Protein AF-A0AAW1IVU0-F1 (afdb_monomer)

Foldseek 3Di:
DLVVLVVVCVVPVLDDLVVVCVVVVHDSVVSVCSCCPVVVHDDDDDDDDDDDDPVRVVVVVVVCVVPPPVVVVVVVCVVPPPPDQDPVNDDPPDDPQDPVNCVVPVD

Secondary structure (DSSP, 8-state):
-HHHHHHHHHH-TT--HHHHHHHHT--HHHHHHIIIIIS---------PPPPPHHHHHHHHHHHHHH-HHHHHHHHHHHHSTT---TTSS-TT--S--HHHHHHH--

Nearest PDB structures (foldseek):
  2cfx-assembly1_C  TM=6.594E-01  e=2.537E+00  Bacillus subtilis
  8q90-assembly1_B  TM=6.134E-01  e=3.273E+00  Haloferax mediterranei
  2zny-assembly2_C  TM=6.427E-01  e=9.666E+00  Pyrococcus horikoshii

Structure (mmCIF, N/CA/C/O backbone):
data_AF-A0AAW1IVU0-F1
#
_entry.id   AF-A0AAW1IVU0-F1
#
loop_
_atom_site.group_PDB
_atom_site.id
_atom_site.type_symbol
_atom_site.label_atom_id
_atom_site.label_alt_id
_atom_site.label_comp_id
_atom_site.label_asym_id
_atom_site.label_entity_id
_atom_site.label_seq_id
_atom_site.pdbx_PDB_ins_code
_atom_site.Cartn_x
_atom_site.Cartn_y
_atom_site.Cartn_z
_atom_site.occupancy
_atom_site.B_iso_or_equiv
_atom_site.auth_seq_id
_atom_site.auth_comp_id
_atom_site.auth_asym_id
_atom_site.auth_atom_id
_atom_site.pdbx_PDB_model_num
ATOM 1 N N . MET A 1 1 ? -13.310 8.301 22.811 1.00 86.50 1 MET A N 1
ATOM 2 C CA . MET A 1 1 ? -12.062 7.660 22.321 1.00 86.50 1 MET A CA 1
ATOM 3 C C . MET A 1 1 ? -12.116 7.344 20.824 1.00 86.50 1 MET A C 1
ATOM 5 O O . MET A 1 1 ? -11.273 7.840 20.085 1.00 86.50 1 MET A O 1
ATOM 9 N N . ILE A 1 2 ? -13.141 6.622 20.362 1.00 91.69 2 ILE A N 1
ATOM 10 C CA . ILE A 1 2 ? -13.332 6.219 18.953 1.00 91.69 2 ILE A CA 1
ATOM 11 C C . ILE A 1 2 ? -13.293 7.411 17.981 1.00 91.69 2 ILE A C 1
ATOM 13 O O . ILE A 1 2 ? -12.551 7.374 17.004 1.00 91.69 2 ILE A O 1
ATOM 17 N N . ARG A 1 3 ? -13.985 8.523 18.290 1.00 94.19 3 ARG A N 1
ATOM 18 C CA . ARG A 1 3 ? -13.950 9.760 17.475 1.00 94.19 3 ARG A CA 1
ATOM 19 C C . ARG A 1 3 ? -12.527 10.282 17.227 1.00 94.19 3 ARG A C 1
ATOM 21 O O . ARG A 1 3 ? -12.225 10.714 16.120 1.00 94.19 3 ARG A O 1
ATOM 28 N N . LYS A 1 4 ? -11.635 10.198 18.226 1.00 93.88 4 LYS A N 1
ATOM 29 C CA . LYS A 1 4 ? -10.229 10.627 18.091 1.00 93.88 4 LYS A CA 1
ATOM 30 C C . LYS A 1 4 ? -9.453 9.696 17.154 1.00 93.88 4 LYS A C 1
ATOM 32 O O . LYS A 1 4 ? -8.721 10.181 16.297 1.00 93.88 4 LYS A O 1
ATOM 37 N N . VAL A 1 5 ? -9.641 8.382 17.289 1.00 93.12 5 VAL A N 1
ATOM 38 C CA . VAL A 1 5 ? -9.028 7.368 16.411 1.00 93.12 5 VAL A CA 1
ATOM 39 C C . VAL A 1 5 ? -9.509 7.540 14.967 1.00 93.12 5 VAL A C 1
ATOM 41 O O . VAL A 1 5 ? -8.685 7.618 14.058 1.00 93.12 5 VAL A O 1
ATOM 44 N N . LYS A 1 6 ? -10.821 7.713 14.760 1.00 93.69 6 LYS A N 1
ATOM 45 C CA . LYS A 1 6 ? -11.418 7.973 13.441 1.00 93.69 6 LYS A CA 1
ATOM 46 C C . LYS A 1 6 ? -10.848 9.239 12.800 1.00 93.69 6 LYS A C 1
ATOM 48 O O . LYS A 1 6 ? -10.402 9.188 11.661 1.00 93.69 6 LYS A O 1
ATOM 53 N N . ALA A 1 7 ? -10.766 10.342 13.546 1.00 94.56 7 ALA A N 1
ATOM 54 C CA . ALA A 1 7 ? -10.185 11.590 13.048 1.00 94.56 7 ALA A CA 1
ATOM 55 C C . ALA A 1 7 ? -8.696 11.447 12.677 1.00 94.56 7 ALA A C 1
ATOM 57 O O . ALA A 1 7 ? -8.243 12.006 11.681 1.00 94.56 7 ALA A O 1
ATOM 58 N N . ARG A 1 8 ? -7.912 10.679 13.449 1.00 92.38 8 ARG A N 1
ATOM 59 C CA . ARG A 1 8 ? -6.498 10.405 13.131 1.00 92.38 8 ARG A CA 1
ATOM 60 C C . ARG A 1 8 ? -6.351 9.584 11.854 1.00 92.38 8 ARG A C 1
ATOM 62 O O . ARG A 1 8 ? -5.447 9.866 11.072 1.00 92.38 8 ARG A O 1
ATOM 69 N N . LEU A 1 9 ? -7.230 8.606 11.655 1.00 91.75 9 LEU A N 1
ATOM 70 C CA . LEU A 1 9 ? -7.235 7.776 10.458 1.00 91.75 9 LEU A CA 1
ATOM 71 C C . LEU A 1 9 ? -7.685 8.564 9.222 1.00 91.75 9 LEU A C 1
ATOM 73 O O . LEU A 1 9 ? -7.069 8.431 8.175 1.00 91.75 9 LEU A O 1
ATOM 77 N N . GLN A 1 10 ? -8.679 9.447 9.358 1.00 91.56 10 GLN A N 1
ATOM 78 C CA . GLN A 1 10 ? -9.103 10.341 8.274 1.00 91.56 10 GLN A CA 1
ATOM 79 C C . GLN A 1 10 ? -7.985 11.292 7.829 1.00 91.56 10 GLN A C 1
ATOM 81 O O . GLN A 1 10 ? -7.825 11.526 6.639 1.00 91.56 10 GLN A O 1
ATOM 86 N N . ARG A 1 11 ? -7.171 11.803 8.763 1.00 94.12 11 ARG A N 1
ATOM 87 C CA . ARG A 1 11 ? -6.024 12.667 8.425 1.00 94.12 11 ARG A CA 1
ATOM 88 C C . ARG A 1 11 ? -4.902 11.929 7.700 1.00 94.12 11 ARG A C 1
ATOM 90 O O . ARG A 1 11 ? -4.233 12.512 6.859 1.00 94.12 11 ARG A O 1
ATOM 97 N N . ASN A 1 12 ? -4.631 10.682 8.077 1.00 90.62 12 ASN A N 1
ATOM 98 C CA . ASN A 1 12 ? -3.617 9.862 7.422 1.00 90.62 12 ASN A CA 1
ATOM 99 C C . ASN A 1 12 ? -4.039 8.383 7.461 1.00 90.62 12 ASN A C 1
ATOM 101 O O . ASN A 1 12 ? -3.751 7.694 8.450 1.00 90.62 12 ASN A O 1
ATOM 105 N N . PRO A 1 13 ? -4.670 7.873 6.388 1.00 87.94 13 PRO A N 1
ATOM 106 C CA . PRO A 1 13 ? -5.157 6.496 6.345 1.00 87.94 13 PRO A CA 1
ATOM 107 C C . PRO A 1 13 ? -4.023 5.462 6.305 1.00 87.94 13 PRO A C 1
ATOM 109 O O . PRO A 1 13 ? -4.226 4.311 6.678 1.00 87.94 13 PRO A O 1
ATOM 112 N N . ARG A 1 14 ? -2.8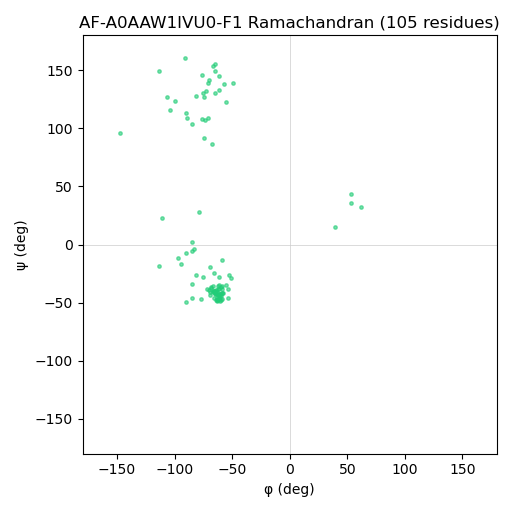00 5.863 5.926 1.00 86.81 14 ARG A N 1
ATOM 113 C CA . ARG A 1 14 ? -1.607 4.996 5.890 1.00 86.81 14 ARG A CA 1
ATOM 114 C C . ARG A 1 14 ? -0.890 4.901 7.246 1.00 86.81 14 ARG A C 1
ATOM 116 O O . ARG A 1 14 ? 0.174 4.281 7.347 1.00 86.81 14 ARG A O 1
ATOM 123 N N . ARG A 1 15 ? -1.412 5.539 8.302 1.00 88.06 15 ARG A N 1
ATOM 124 C CA . ARG A 1 15 ? -0.777 5.557 9.630 1.00 88.06 15 ARG A CA 1
ATOM 125 C C . ARG A 1 15 ? -0.871 4.190 10.312 1.00 88.06 15 ARG A C 1
ATOM 127 O O . ARG A 1 15 ? -1.909 3.539 10.312 1.00 88.06 15 ARG A O 1
ATOM 134 N N . ARG A 1 16 ? 0.214 3.775 10.976 1.00 89.19 16 ARG A N 1
ATOM 135 C CA . ARG A 1 16 ? 0.265 2.507 11.721 1.00 89.19 16 ARG A CA 1
ATOM 136 C C . ARG A 1 16 ? -0.555 2.583 13.012 1.00 89.19 16 ARG A C 1
ATOM 138 O O . ARG A 1 16 ? -0.350 3.488 13.822 1.00 89.19 16 ARG A O 1
ATOM 145 N N . GLY A 1 17 ? -1.396 1.575 13.252 1.00 90.12 17 GLY A N 1
ATOM 146 C CA . GLY A 1 17 ? -2.194 1.459 14.481 1.00 90.12 17 GLY A CA 1
ATOM 147 C C . GLY A 1 17 ? -1.345 1.442 15.757 1.00 90.12 17 GLY A C 1
ATOM 148 O O . GLY A 1 17 ? -1.649 2.156 16.705 1.00 90.12 17 GLY A O 1
ATOM 149 N N . ASN A 1 18 ? -0.214 0.729 15.756 1.00 90.06 18 ASN A N 1
ATOM 150 C CA . ASN A 1 18 ? 0.679 0.651 16.923 1.00 90.06 18 ASN A CA 1
ATOM 151 C C . ASN A 1 18 ? 1.272 2.011 17.312 1.00 90.06 18 ASN A C 1
ATOM 153 O O . ASN A 1 18 ? 1.437 2.303 18.493 1.00 90.06 18 ASN A O 1
ATOM 157 N N . GLN A 1 19 ? 1.574 2.853 16.323 1.00 91.56 19 GLN A N 1
ATOM 158 C CA . GLN A 1 19 ? 2.072 4.203 16.571 1.00 91.56 19 GLN A CA 1
ATOM 159 C C . GLN A 1 19 ? 0.971 5.081 17.180 1.00 91.56 19 GLN A C 1
ATOM 161 O O . GLN A 1 19 ? 1.206 5.807 18.141 1.00 91.56 19 GLN A O 1
ATOM 166 N N . MET A 1 20 ? -0.258 4.944 16.676 1.00 92.06 20 MET A N 1
ATOM 167 C CA . MET A 1 20 ? -1.429 5.614 17.238 1.00 92.06 20 MET A CA 1
ATOM 168 C C . MET A 1 20 ? -1.695 5.191 18.693 1.00 92.06 20 MET A C 1
ATOM 170 O O . MET A 1 20 ? -2.089 6.026 19.502 1.00 92.06 20 MET A O 1
ATOM 174 N N . ALA A 1 21 ? -1.431 3.926 19.040 1.00 94.62 21 ALA A N 1
ATOM 175 C CA . ALA A 1 21 ? -1.584 3.406 20.400 1.00 94.62 21 ALA A CA 1
ATOM 176 C C . ALA A 1 21 ? -0.629 4.110 21.374 1.00 94.62 21 ALA A C 1
ATOM 178 O O . ALA A 1 21 ? -1.066 4.610 22.409 1.00 94.62 21 ALA A O 1
ATOM 179 N N . LYS A 1 22 ? 0.652 4.229 20.993 1.00 94.81 22 LYS A N 1
ATOM 180 C CA . LYS A 1 22 ? 1.680 4.928 21.780 1.00 94.81 22 LYS A CA 1
ATOM 181 C C . LYS A 1 22 ? 1.317 6.395 22.015 1.00 94.81 22 LYS A C 1
ATOM 183 O O . LYS A 1 22 ? 1.352 6.867 23.144 1.00 94.81 22 LYS A O 1
ATOM 188 N N . GLU A 1 23 ? 0.918 7.100 20.959 1.00 93.19 23 GLU A N 1
ATOM 189 C CA . GLU A 1 23 ? 0.595 8.533 21.025 1.00 93.19 23 GLU A CA 1
ATOM 190 C C . GLU A 1 23 ? -0.644 8.838 21.857 1.00 93.19 23 GLU A C 1
ATOM 192 O O . GLU A 1 23 ? -0.679 9.824 22.587 1.00 93.19 23 GLU A O 1
ATOM 197 N N . LEU A 1 24 ? -1.680 8.009 21.728 1.00 92.56 24 LEU A N 1
ATOM 198 C CA . LEU A 1 24 ? -2.915 8.187 22.482 1.00 92.56 24 LEU A CA 1
ATOM 199 C C . LEU A 1 24 ? -2.829 7.593 23.895 1.00 92.56 24 LEU A C 1
ATOM 201 O O . LEU A 1 24 ? -3.787 7.746 24.647 1.00 92.56 24 LEU A O 1
ATOM 205 N N . LYS A 1 25 ? -1.710 6.938 24.250 1.00 94.56 25 LYS A N 1
ATOM 206 C CA . LYS A 1 25 ? -1.516 6.185 25.500 1.00 94.56 25 LYS A CA 1
ATOM 207 C C . LYS A 1 25 ? -2.627 5.1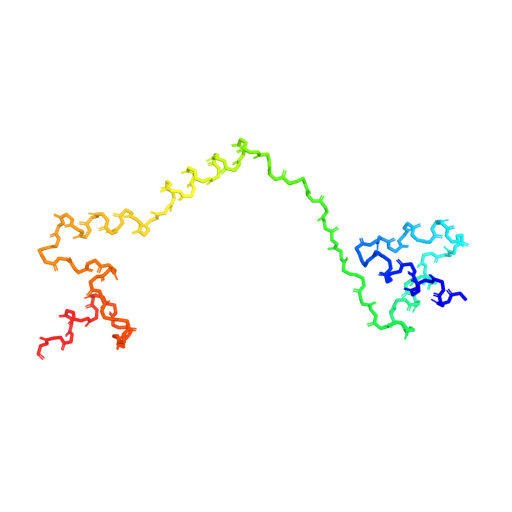48 25.731 1.00 94.56 25 LYS A C 1
ATOM 209 O O . LYS A 1 25 ? -3.159 5.012 26.826 1.00 94.56 25 LYS A O 1
ATOM 214 N N . ILE A 1 26 ? -3.000 4.430 24.670 1.00 94.44 26 ILE A N 1
ATOM 215 C CA . ILE A 1 26 ? -4.025 3.375 24.684 1.00 94.44 26 ILE A CA 1
ATOM 216 C C . ILE A 1 26 ? -3.344 2.033 24.400 1.00 94.44 26 ILE A C 1
ATOM 218 O O . ILE A 1 26 ? -2.364 1.972 23.657 1.00 94.44 26 ILE A O 1
ATOM 222 N N . SER A 1 27 ? -3.876 0.937 24.944 1.00 95.38 27 SER A N 1
ATOM 223 C CA . SER A 1 27 ? -3.379 -0.400 24.615 1.00 95.38 27 SER A CA 1
ATOM 224 C C . SER A 1 27 ? -3.553 -0.720 23.120 1.00 95.38 27 SER A C 1
ATOM 226 O O . SER A 1 27 ? -4.538 -0.343 22.475 1.00 95.38 27 SER A O 1
ATOM 228 N N . GLN A 1 28 ? -2.604 -1.469 22.555 1.00 93.62 28 GLN A N 1
ATOM 229 C CA . GLN A 1 28 ? -2.672 -1.905 21.154 1.00 93.62 28 GLN A CA 1
ATOM 230 C C . GLN A 1 28 ? -3.929 -2.744 20.879 1.00 93.62 28 GLN A C 1
ATOM 232 O O . GLN A 1 28 ? -4.560 -2.593 19.831 1.00 93.62 28 GLN A O 1
ATOM 237 N N . ARG A 1 29 ? -4.337 -3.568 21.853 1.00 93.75 29 ARG A N 1
ATOM 238 C CA . ARG A 1 29 ? -5.535 -4.408 21.761 1.00 93.75 29 ARG A CA 1
ATOM 239 C C . ARG A 1 29 ? -6.811 -3.577 21.654 1.00 93.75 29 ARG A C 1
ATOM 241 O O . ARG A 1 29 ? -7.684 -3.915 20.860 1.00 93.75 29 ARG A O 1
ATOM 248 N N . SER A 1 30 ? -6.910 -2.465 22.382 1.00 94.75 30 SER A N 1
ATOM 249 C CA . SER A 1 30 ? -8.058 -1.560 22.264 1.00 94.75 30 SER A CA 1
ATOM 250 C C . SER A 1 30 ? -8.116 -0.882 20.895 1.00 94.75 30 SER A C 1
ATOM 252 O O . SER A 1 30 ? -9.195 -0.797 20.317 1.00 94.75 30 SER A O 1
ATOM 254 N N . ILE A 1 31 ? -6.979 -0.468 20.321 1.00 94.25 31 ILE A N 1
ATOM 255 C CA . ILE A 1 31 ? -6.959 0.048 18.940 1.00 94.25 31 ILE A CA 1
ATOM 256 C C . ILE A 1 31 ? -7.397 -1.017 17.934 1.00 94.25 31 ILE A C 1
ATOM 258 O O . ILE A 1 31 ? -8.200 -0.711 17.057 1.00 94.25 31 ILE A O 1
ATOM 262 N N . GLN A 1 32 ? -6.927 -2.260 18.069 1.00 92.12 32 GLN A N 1
ATOM 263 C CA . GLN A 1 32 ? -7.368 -3.354 17.198 1.00 92.12 32 GLN A CA 1
ATOM 264 C C . GLN A 1 32 ? -8.877 -3.596 17.300 1.00 92.12 32 GLN A C 1
ATOM 266 O O . GLN A 1 32 ? -9.532 -3.693 16.266 1.00 92.12 32 GLN A O 1
ATOM 271 N N . ARG A 1 33 ? -9.445 -3.613 18.516 1.00 94.19 33 ARG A N 1
ATOM 272 C CA . ARG A 1 33 ? -10.900 -3.740 18.718 1.00 94.19 33 ARG A CA 1
ATOM 273 C C . ARG A 1 33 ? -11.661 -2.578 18.085 1.00 94.19 33 ARG A C 1
ATOM 275 O O . ARG A 1 33 ? -12.659 -2.813 17.419 1.00 94.19 33 ARG A O 1
ATOM 282 N N . ILE A 1 34 ? -11.173 -1.344 18.229 1.00 94.62 34 ILE A N 1
ATOM 283 C CA . ILE A 1 34 ? -11.790 -0.172 17.589 1.00 94.62 34 ILE A CA 1
ATOM 284 C C . ILE A 1 34 ? -11.739 -0.293 16.061 1.00 94.62 34 ILE A C 1
ATOM 286 O O . ILE A 1 34 ? -12.718 0.013 15.389 1.00 94.62 34 ILE A O 1
ATOM 290 N N . PHE A 1 35 ? -10.623 -0.745 15.490 1.00 92.75 35 PHE A N 1
ATOM 291 C CA . PHE A 1 35 ? -10.520 -0.943 14.044 1.00 92.75 35 PHE A CA 1
ATOM 292 C C . PHE A 1 35 ? -11.481 -2.026 13.549 1.00 92.75 35 PHE A C 1
ATOM 294 O O . PHE A 1 35 ? -12.225 -1.772 12.609 1.00 92.75 35 PHE A O 1
ATOM 301 N N . GLN A 1 36 ? -11.518 -3.187 14.204 1.00 91.44 36 GLN A N 1
ATOM 302 C CA . GLN A 1 36 ? -12.302 -4.340 13.754 1.00 91.44 36 GLN A CA 1
ATOM 303 C C . GLN A 1 36 ? -13.803 -4.202 14.042 1.00 91.44 36 GLN A C 1
ATOM 305 O O . GLN A 1 36 ? -14.609 -4.435 13.147 1.00 91.44 36 GLN A O 1
ATOM 310 N N . ASN A 1 37 ? -14.180 -3.796 15.256 1.00 93.50 37 ASN A N 1
ATOM 311 C CA . ASN A 1 37 ? -15.576 -3.808 15.701 1.00 93.50 37 ASN A CA 1
ATOM 312 C C . ASN A 1 37 ? -16.288 -2.486 15.390 1.00 93.50 37 ASN A C 1
ATOM 314 O O . ASN A 1 37 ? -17.372 -2.487 14.815 1.00 93.50 37 ASN A O 1
ATOM 318 N N . GLU A 1 38 ? -15.669 -1.358 15.750 1.00 93.81 38 GLU A N 1
ATOM 319 C CA . GLU A 1 38 ? -16.319 -0.039 15.696 1.00 93.81 38 GLU A CA 1
ATOM 320 C C . GLU A 1 38 ? -16.223 0.595 14.308 1.00 93.81 38 GLU A C 1
ATOM 322 O O . GLU A 1 38 ? -17.190 1.145 13.787 1.00 93.81 38 GLU A O 1
ATOM 327 N N . LEU A 1 39 ? -15.031 0.551 13.704 1.00 91.69 39 LEU A N 1
ATOM 328 C CA . LEU A 1 39 ? -14.781 1.159 12.397 1.00 91.69 39 LEU A CA 1
ATOM 329 C C . LEU A 1 39 ? -14.944 0.168 11.242 1.00 91.69 39 LEU A C 1
ATOM 331 O O . LEU A 1 39 ? -15.073 0.614 10.106 1.00 91.69 39 LEU A O 1
ATOM 335 N N . LYS A 1 40 ? -14.952 -1.144 11.517 1.00 91.88 40 LYS A N 1
ATOM 336 C CA . LYS A 1 40 ? -15.000 -2.224 10.514 1.00 91.88 40 LYS A CA 1
ATOM 337 C C . LYS A 1 40 ? -13.907 -2.099 9.442 1.00 91.88 40 LYS A C 1
ATOM 339 O O . LYS A 1 40 ? -14.107 -2.422 8.276 1.00 91.88 40 LYS A O 1
ATOM 344 N N . ILE A 1 41 ? -12.728 -1.630 9.847 1.00 88.38 41 ILE A N 1
ATOM 345 C CA . ILE A 1 41 ? -11.548 -1.477 8.996 1.00 88.38 41 ILE A CA 1
ATOM 346 C C . ILE A 1 41 ? -10.546 -2.561 9.371 1.00 88.38 41 ILE A C 1
ATOM 348 O O . ILE A 1 41 ? -10.144 -2.688 10.530 1.00 88.38 41 ILE A O 1
ATOM 352 N N . LYS A 1 42 ? -10.083 -3.317 8.375 1.00 84.25 42 LYS A N 1
ATOM 353 C CA . LYS A 1 42 ? -9.004 -4.287 8.557 1.00 84.25 42 LYS A CA 1
ATOM 354 C C . LYS A 1 42 ? -7.658 -3.600 8.293 1.00 84.25 42 LYS A C 1
ATOM 356 O O . LYS A 1 42 ? -7.398 -3.208 7.157 1.00 84.25 42 LYS A O 1
ATOM 361 N N . PRO A 1 43 ? -6.791 -3.420 9.307 1.00 79.50 43 PRO A N 1
ATOM 362 C CA . PRO A 1 43 ? -5.468 -2.856 9.084 1.00 79.50 43 PRO A CA 1
ATOM 363 C C . PRO A 1 43 ? -4.603 -3.878 8.337 1.00 79.50 43 PRO A C 1
ATOM 365 O O . PRO A 1 43 ? -4.204 -4.897 8.901 1.00 79.50 43 PRO A O 1
ATOM 368 N N . TYR A 1 44 ? -4.311 -3.614 7.066 1.00 82.00 44 TYR A N 1
ATOM 369 C CA . TYR A 1 44 ? -3.404 -4.450 6.283 1.00 82.00 44 TYR A CA 1
ATOM 370 C C . TYR A 1 44 ? -1.944 -4.193 6.661 1.00 82.00 44 TYR A C 1
ATOM 372 O O . TYR A 1 44 ? -1.541 -3.068 6.979 1.00 82.00 44 TYR A O 1
ATOM 380 N N . LYS A 1 45 ? -1.126 -5.247 6.601 1.00 78.69 45 LYS A N 1
ATOM 381 C CA . LYS A 1 45 ? 0.324 -5.125 6.744 1.00 78.69 45 LYS A CA 1
ATOM 382 C C . LYS A 1 45 ? 0.879 -4.505 5.461 1.00 78.69 45 LYS A C 1
ATOM 384 O O . LYS A 1 45 ? 0.949 -5.170 4.439 1.00 78.69 45 LYS A O 1
ATOM 389 N N . PHE A 1 46 ? 1.284 -3.240 5.533 1.00 76.25 46 PHE A N 1
ATOM 390 C CA . PHE A 1 46 ? 2.005 -2.567 4.452 1.00 76.25 46 PHE A CA 1
ATOM 391 C C . PHE A 1 46 ? 3.504 -2.543 4.741 1.00 76.25 46 PHE A C 1
ATOM 393 O O . PHE A 1 46 ? 3.944 -2.020 5.774 1.00 76.25 46 PHE A O 1
ATOM 400 N N . GLN A 1 47 ? 4.288 -3.078 3.809 1.00 76.44 47 GLN A N 1
ATOM 401 C CA . GLN A 1 47 ? 5.729 -2.885 3.785 1.00 76.44 47 GLN A CA 1
ATOM 402 C C . GLN A 1 47 ? 6.019 -1.527 3.143 1.00 76.44 47 GLN A C 1
ATOM 404 O O . GLN A 1 47 ? 5.496 -1.213 2.079 1.00 76.44 47 GLN A O 1
ATOM 409 N N . LYS A 1 48 ? 6.806 -0.694 3.827 1.00 74.12 48 LYS A N 1
ATOM 410 C CA . LYS A 1 48 ? 7.388 0.495 3.206 1.00 74.12 48 LYS A CA 1
ATOM 411 C C . LYS A 1 48 ? 8.719 0.059 2.618 1.00 74.12 48 LYS A C 1
ATOM 413 O O . LYS A 1 48 ? 9.622 -0.269 3.383 1.00 74.12 48 LYS A O 1
ATOM 418 N N . THR A 1 49 ? 8.796 -0.014 1.302 1.00 81.88 49 THR A N 1
ATOM 419 C CA . THR A 1 49 ? 10.053 -0.152 0.567 1.00 81.88 49 THR A CA 1
ATOM 420 C C . THR A 1 49 ? 10.581 1.235 0.223 1.00 81.88 49 THR A C 1
ATOM 422 O O . THR A 1 49 ? 9.839 2.217 0.288 1.00 81.88 49 THR A O 1
ATOM 425 N N . HIS A 1 50 ? 11.871 1.321 -0.083 1.00 83.81 50 HIS A N 1
ATOM 426 C CA . HIS A 1 50 ? 12.423 2.527 -0.685 1.00 83.81 50 HIS A CA 1
ATOM 427 C C . HIS A 1 50 ? 11.901 2.640 -2.115 1.00 83.81 50 HIS A C 1
ATOM 429 O O . HIS A 1 50 ? 11.767 1.623 -2.800 1.00 83.81 50 HIS A O 1
ATOM 435 N N . ASP A 1 51 ? 11.593 3.861 -2.541 1.00 84.50 51 ASP A N 1
ATOM 436 C CA . ASP A 1 51 ? 11.315 4.125 -3.947 1.00 84.50 51 ASP A CA 1
ATOM 437 C C . ASP A 1 51 ? 12.590 3.870 -4.763 1.00 84.50 51 ASP A C 1
ATOM 439 O O . ASP A 1 51 ? 13.707 4.032 -4.256 1.00 84.50 51 ASP A O 1
ATOM 443 N N . LEU A 1 52 ? 12.427 3.449 -6.018 1.00 89.12 52 LEU A N 1
ATOM 444 C CA . LEU A 1 52 ? 13.564 3.239 -6.907 1.00 89.12 52 LEU A CA 1
ATOM 445 C C . LEU A 1 52 ? 14.298 4.564 -7.104 1.00 89.12 52 LEU A C 1
ATOM 447 O O . LEU A 1 52 ? 13.701 5.597 -7.414 1.00 89.12 52 LEU A O 1
ATOM 451 N N . THR A 1 53 ? 15.618 4.524 -6.972 1.00 94.62 53 THR A N 1
ATOM 452 C CA . THR A 1 53 ? 16.449 5.646 -7.404 1.00 94.62 53 THR A CA 1
ATOM 453 C C . THR A 1 53 ? 16.390 5.783 -8.931 1.00 94.62 53 THR A C 1
ATOM 455 O O . THR A 1 53 ? 16.222 4.780 -9.630 1.00 94.62 53 THR A O 1
ATOM 458 N N . PRO A 1 54 ? 16.609 6.987 -9.494 1.00 94.19 54 PRO A N 1
ATOM 459 C CA . PRO A 1 54 ? 16.607 7.174 -10.947 1.00 94.19 54 PRO A CA 1
ATOM 460 C C . PRO A 1 54 ? 17.588 6.245 -11.677 1.00 94.19 54 PRO A C 1
ATOM 462 O O . PRO A 1 54 ? 17.292 5.749 -12.758 1.00 94.19 54 PRO A O 1
ATOM 465 N N . LYS A 1 55 ? 18.737 5.946 -11.054 1.00 93.31 55 LYS A N 1
ATOM 466 C CA . LYS A 1 55 ? 19.726 4.997 -11.588 1.00 93.31 55 LYS A CA 1
ATOM 467 C C . LYS A 1 55 ? 19.179 3.569 -11.654 1.00 93.31 55 LYS A C 1
ATOM 469 O O . LYS A 1 55 ? 19.390 2.891 -12.652 1.00 93.31 55 LYS A O 1
ATOM 474 N N . GLN A 1 56 ? 18.468 3.126 -10.615 1.00 92.62 56 GLN A N 1
ATOM 475 C CA . GLN A 1 56 ? 17.834 1.805 -10.592 1.00 92.62 56 GLN A CA 1
ATOM 476 C C . GLN A 1 56 ? 16.741 1.697 -11.655 1.00 92.62 56 GLN A C 1
ATOM 478 O O . GLN A 1 56 ? 16.704 0.706 -12.369 1.00 92.62 56 GLN A O 1
ATOM 483 N N . ALA A 1 57 ? 15.936 2.746 -11.846 1.00 92.31 57 ALA A N 1
ATOM 484 C CA . ALA A 1 57 ? 14.904 2.754 -12.881 1.00 92.31 57 ALA A CA 1
ATOM 485 C C . ALA A 1 57 ? 15.476 2.554 -14.298 1.00 92.31 57 ALA A C 1
ATOM 487 O O . ALA A 1 57 ? 14.886 1.839 -15.105 1.00 92.31 57 ALA A O 1
ATOM 488 N N . VAL A 1 58 ? 16.641 3.143 -14.597 1.00 93.31 58 VAL A N 1
ATOM 489 C CA . VAL A 1 58 ? 17.328 2.934 -15.884 1.00 93.31 58 VAL A CA 1
ATOM 490 C C . VAL A 1 58 ? 17.805 1.488 -16.025 1.00 93.31 58 VAL A C 1
ATOM 492 O O . VAL A 1 58 ? 17.571 0.871 -17.059 1.00 93.31 58 VAL A O 1
ATOM 495 N N . VAL A 1 59 ? 18.436 0.928 -14.989 1.00 94.50 59 VAL A N 1
ATOM 496 C CA . VAL A 1 59 ? 18.902 -0.471 -15.004 1.00 94.50 59 VAL A CA 1
ATOM 497 C C . VAL A 1 59 ? 17.733 -1.438 -15.193 1.00 94.50 59 VAL A C 1
ATOM 499 O O . VAL A 1 59 ? 17.827 -2.360 -16.003 1.00 94.50 59 VAL A O 1
ATOM 502 N N . ASP A 1 60 ? 16.619 -1.198 -14.506 1.00 88.81 60 ASP A N 1
ATOM 503 C CA . ASP A 1 60 ? 15.416 -2.022 -14.604 1.00 88.81 60 ASP A CA 1
ATOM 504 C C . ASP A 1 60 ? 14.786 -1.938 -16.000 1.00 88.81 60 ASP A C 1
ATOM 506 O O . ASP A 1 60 ? 14.375 -2.959 -16.557 1.00 88.81 60 ASP A O 1
ATOM 510 N N . LEU A 1 61 ? 14.766 -0.747 -16.611 1.00 90.81 61 LEU A N 1
ATOM 511 C CA . LEU A 1 61 ? 14.306 -0.563 -17.988 1.00 90.81 61 LEU A CA 1
ATOM 512 C C . LEU A 1 61 ? 15.175 -1.346 -18.980 1.00 90.81 61 LEU A C 1
ATOM 514 O O . LEU A 1 61 ? 14.644 -2.052 -19.837 1.00 90.81 61 LEU A O 1
ATOM 518 N N . GLU A 1 62 ? 16.499 -1.251 -18.861 1.00 89.31 62 GLU A N 1
ATOM 519 C CA . GLU A 1 62 ? 17.425 -1.989 -19.725 1.00 89.31 62 GLU A CA 1
ATOM 520 C C . GLU A 1 62 ? 17.294 -3.509 -19.536 1.00 89.31 62 GLU A C 1
ATOM 522 O O . GLU A 1 62 ? 17.274 -4.268 -20.509 1.00 89.31 62 GLU A O 1
ATOM 527 N N . HIS A 1 63 ? 17.113 -3.974 -18.298 1.00 88.31 63 HIS A N 1
ATOM 528 C CA . HIS A 1 63 ? 16.886 -5.390 -18.016 1.00 88.31 63 HIS A CA 1
ATOM 529 C C . HIS A 1 63 ? 15.562 -5.896 -18.605 1.00 88.31 63 HIS A C 1
ATOM 531 O O . HIS A 1 63 ? 15.513 -6.979 -19.196 1.00 88.31 63 HIS A O 1
ATOM 537 N N . SER A 1 64 ? 14.498 -5.097 -18.500 1.00 84.44 64 SER A N 1
ATOM 538 C CA . SER A 1 64 ? 13.195 -5.393 -19.097 1.00 84.44 64 SER A CA 1
ATOM 539 C C . SER A 1 64 ? 13.301 -5.519 -20.622 1.00 84.44 64 SER A C 1
ATOM 541 O O . SER A 1 64 ? 12.924 -6.543 -21.186 1.00 84.44 64 SER A O 1
ATOM 543 N N . LYS A 1 65 ? 13.955 -4.561 -21.299 1.00 81.25 65 LYS A N 1
ATOM 544 C CA . LYS A 1 65 ? 14.196 -4.614 -22.757 1.00 81.25 65 LYS A CA 1
ATOM 545 C C . LYS A 1 65 ? 14.992 -5.846 -23.202 1.00 81.25 65 LYS A C 1
ATOM 547 O O . LYS A 1 65 ? 14.769 -6.360 -24.303 1.00 81.25 65 LYS A O 1
ATOM 552 N N . LYS A 1 66 ? 15.950 -6.293 -22.382 1.00 80.06 66 LYS A N 1
ATOM 553 C CA . LYS A 1 66 ? 16.768 -7.487 -22.648 1.00 80.06 66 LYS A CA 1
ATOM 554 C C . LYS A 1 66 ? 15.966 -8.779 -22.496 1.00 80.06 66 LYS A C 1
ATOM 556 O O . LYS A 1 66 ? 16.192 -9.728 -23.240 1.00 80.06 66 LYS A O 1
ATOM 561 N N . THR A 1 67 ? 15.072 -8.828 -21.515 1.00 79.38 67 THR A N 1
ATOM 562 C CA . THR A 1 67 ? 14.282 -10.024 -21.191 1.00 79.38 67 THR A CA 1
ATOM 563 C C . THR A 1 67 ? 12.952 -10.091 -21.942 1.00 79.38 67 THR A C 1
ATOM 565 O O . THR A 1 67 ? 12.294 -11.132 -21.909 1.00 79.38 67 THR A O 1
ATOM 568 N N . ASP A 1 68 ? 12.586 -9.035 -22.673 1.00 78.44 68 ASP A N 1
ATOM 569 C CA . ASP A 1 68 ? 11.415 -8.996 -23.543 1.00 78.44 68 ASP A CA 1
ATOM 570 C C . ASP A 1 68 ? 11.569 -9.929 -24.759 1.00 78.44 68 ASP A C 1
ATOM 572 O O . ASP A 1 68 ? 11.991 -9.549 -25.857 1.00 78.44 68 ASP A O 1
ATOM 576 N N . LYS A 1 69 ? 11.188 -11.192 -24.550 1.00 75.50 69 LYS A N 1
ATOM 577 C CA . LYS A 1 69 ? 11.149 -12.237 -25.580 1.00 75.50 69 LYS A CA 1
ATOM 578 C C . LYS A 1 69 ? 10.188 -11.893 -26.720 1.00 75.50 69 LYS A C 1
ATOM 580 O O . LYS A 1 69 ? 10.409 -12.331 -27.845 1.00 75.50 69 LYS A O 1
ATOM 585 N N . ALA A 1 70 ? 9.139 -11.108 -26.458 1.00 75.88 70 ALA A N 1
ATOM 586 C CA . ALA A 1 70 ? 8.181 -10.726 -27.488 1.00 75.88 70 ALA A CA 1
ATOM 587 C C . ALA A 1 70 ? 8.826 -9.788 -28.514 1.00 75.88 70 ALA A C 1
ATOM 589 O O . ALA A 1 70 ? 8.553 -9.916 -29.706 1.00 75.88 70 ALA A O 1
ATOM 590 N N . ARG A 1 71 ? 9.723 -8.895 -28.077 1.00 73.62 71 ARG A N 1
ATOM 591 C CA . ARG A 1 71 ? 10.496 -8.035 -28.983 1.00 73.62 71 ARG A CA 1
ATOM 592 C C . ARG A 1 71 ? 11.417 -8.844 -29.896 1.00 73.62 71 ARG A C 1
ATOM 594 O O . ARG A 1 71 ? 11.369 -8.653 -31.105 1.00 73.62 71 ARG A O 1
ATOM 601 N N . VAL A 1 72 ? 12.184 -9.781 -29.335 1.00 77.38 72 VAL A N 1
ATOM 602 C CA . VAL A 1 72 ? 13.087 -10.655 -30.110 1.00 77.38 72 VAL A CA 1
ATOM 603 C C . VAL A 1 72 ? 12.307 -11.478 -31.138 1.00 77.38 72 VAL A C 1
ATOM 605 O O . VAL A 1 72 ? 12.693 -11.546 -32.302 1.00 77.38 72 VAL A O 1
ATOM 608 N N . ASN A 1 73 ? 11.166 -12.045 -30.738 1.00 80.25 73 ASN A N 1
ATOM 609 C CA . ASN A 1 73 ? 10.311 -12.799 -31.651 1.00 80.25 73 ASN A CA 1
ATOM 610 C C . ASN A 1 73 ? 9.743 -11.910 -32.766 1.00 80.25 73 ASN A C 1
ATOM 612 O O . ASN A 1 73 ? 9.747 -12.318 -33.922 1.00 80.25 73 ASN A O 1
ATOM 616 N N . LYS A 1 74 ? 9.293 -10.686 -32.455 1.00 79.62 74 LYS A N 1
ATOM 617 C CA . LYS A 1 74 ? 8.820 -9.729 -33.470 1.00 79.62 74 LYS A CA 1
ATOM 618 C C . LYS A 1 74 ? 9.920 -9.358 -34.462 1.00 79.62 74 LYS A C 1
ATOM 620 O O . LYS A 1 74 ? 9.667 -9.384 -35.659 1.00 79.62 74 LYS A O 1
ATOM 625 N N . GLU A 1 75 ? 11.125 -9.050 -33.985 1.00 82.81 75 GLU A N 1
ATOM 626 C CA . GLU A 1 75 ? 12.283 -8.752 -34.843 1.00 82.81 75 GLU A CA 1
ATOM 627 C C . GLU A 1 75 ? 12.610 -9.927 -35.769 1.00 82.81 75 GLU A C 1
ATOM 629 O O . GLU A 1 75 ? 12.847 -9.735 -36.961 1.00 82.81 75 GLU A O 1
ATOM 634 N N . TRP A 1 76 ? 12.558 -11.155 -35.252 1.00 86.12 76 TRP A N 1
ATOM 635 C CA . TRP A 1 76 ? 12.743 -12.346 -36.071 1.00 86.12 76 TRP A CA 1
ATOM 636 C C . TRP A 1 76 ? 11.661 -12.474 -37.153 1.00 86.12 76 TRP A C 1
ATOM 638 O O . TRP A 1 76 ? 12.003 -12.657 -38.321 1.00 86.12 76 TRP A O 1
ATOM 648 N N . LEU A 1 77 ? 10.381 -12.317 -36.792 1.00 83.25 77 LEU A N 1
ATOM 649 C CA . LEU A 1 77 ? 9.249 -12.407 -37.724 1.00 83.25 77 LEU A CA 1
ATOM 650 C C . LEU A 1 77 ? 9.333 -11.348 -38.831 1.00 83.25 77 LEU A C 1
ATOM 652 O O . LEU A 1 77 ? 9.133 -11.680 -39.994 1.00 83.25 77 LEU A O 1
ATOM 656 N N . ILE A 1 78 ? 9.688 -10.106 -38.487 1.00 82.81 78 ILE A N 1
ATOM 657 C CA . ILE A 1 78 ? 9.873 -9.009 -39.452 1.00 82.81 78 ILE A CA 1
ATOM 658 C C . ILE A 1 78 ? 10.952 -9.358 -40.484 1.00 82.81 78 ILE A C 1
ATOM 660 O O . ILE A 1 78 ? 10.781 -9.081 -41.667 1.00 82.81 78 ILE A O 1
ATOM 664 N N . ASN A 1 79 ? 12.054 -9.967 -40.043 1.00 87.50 79 ASN A N 1
ATOM 665 C CA . ASN A 1 79 ? 13.195 -10.257 -40.911 1.00 87.50 79 ASN A CA 1
ATOM 666 C C . ASN A 1 79 ? 13.019 -11.526 -41.761 1.00 87.50 79 ASN A C 1
ATOM 668 O O . ASN A 1 79 ? 13.653 -11.637 -42.807 1.00 87.50 79 ASN A O 1
ATOM 672 N N . HIS A 1 80 ? 12.204 -12.490 -41.316 1.00 87.94 80 HIS A N 1
ATOM 673 C CA . HIS A 1 80 ? 12.126 -13.820 -41.938 1.00 87.94 80 HIS A CA 1
ATOM 674 C C . HIS A 1 80 ? 10.787 -14.124 -42.617 1.00 87.94 80 HIS A C 1
ATOM 676 O O . HIS A 1 80 ? 10.735 -15.039 -43.437 1.00 87.94 80 HIS A O 1
ATOM 682 N N . ILE A 1 81 ? 9.710 -13.394 -42.306 1.00 82.62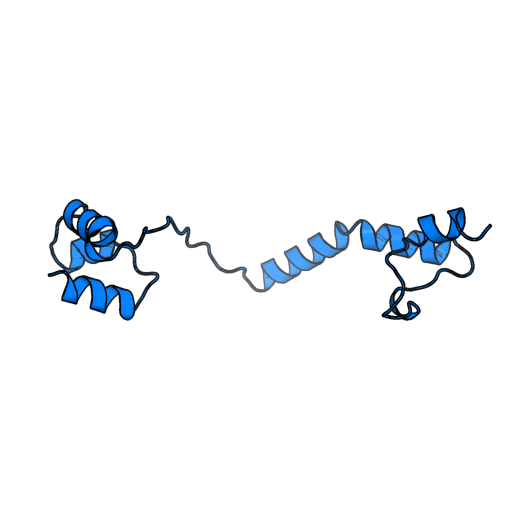 81 ILE A N 1
ATOM 683 C CA . ILE A 1 81 ? 8.396 -13.606 -42.925 1.00 82.62 81 ILE A CA 1
ATOM 684 C C . ILE A 1 81 ? 8.129 -12.501 -43.956 1.00 82.62 81 ILE A C 1
ATOM 686 O O . ILE A 1 81 ? 7.979 -11.334 -43.581 1.00 82.62 81 ILE A O 1
ATOM 690 N N . PRO A 1 82 ? 8.016 -12.841 -45.253 1.00 82.81 82 PRO A N 1
ATOM 691 C CA . PRO A 1 82 ? 7.587 -11.892 -46.273 1.00 82.81 82 PRO A CA 1
ATOM 692 C C . PRO A 1 82 ? 6.207 -11.310 -45.935 1.00 82.81 82 PRO A C 1
ATOM 694 O O . PRO A 1 82 ? 5.306 -12.042 -45.535 1.00 82.81 82 PRO A O 1
ATOM 697 N N . HIS A 1 83 ? 6.030 -10.000 -46.130 1.00 78.94 83 HIS A N 1
ATOM 698 C CA . HIS A 1 83 ? 4.768 -9.283 -45.877 1.00 78.94 83 HIS A CA 1
ATOM 699 C C . HIS A 1 83 ? 4.275 -9.301 -44.414 1.00 78.94 83 HIS A C 1
ATOM 701 O O . HIS A 1 83 ? 3.071 -9.257 -44.165 1.00 78.94 83 HIS A O 1
ATOM 707 N N . PHE A 1 84 ? 5.186 -9.330 -43.434 1.00 78.25 84 PHE A N 1
ATOM 708 C CA . PHE A 1 84 ? 4.824 -9.243 -42.017 1.00 78.25 84 PHE A CA 1
ATOM 709 C C . PHE A 1 84 ? 3.977 -7.992 -41.693 1.00 78.25 84 PHE A C 1
ATOM 711 O O . PHE A 1 84 ? 4.411 -6.855 -41.891 1.00 78.25 84 PHE A O 1
ATOM 718 N N . ILE A 1 85 ? 2.781 -8.206 -41.135 1.00 75.50 85 ILE A N 1
ATOM 719 C CA . ILE A 1 85 ? 1.841 -7.142 -40.759 1.00 75.50 85 ILE A CA 1
ATOM 720 C C . ILE A 1 85 ? 2.198 -6.624 -39.361 1.00 75.50 85 ILE A C 1
AT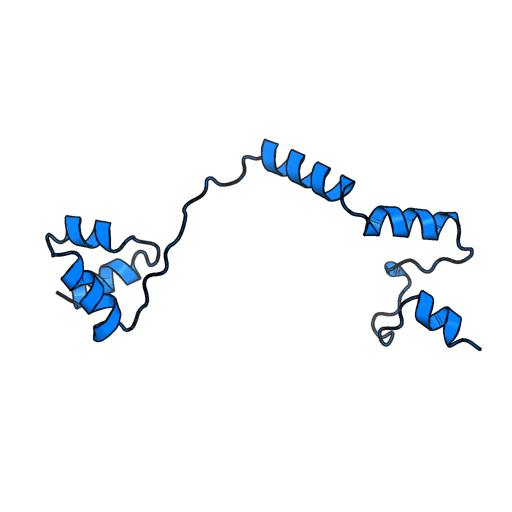OM 722 O O . ILE A 1 85 ? 1.915 -7.260 -38.340 1.00 75.50 85 ILE A O 1
ATOM 726 N N . SER A 1 86 ? 2.820 -5.444 -39.308 1.00 71.75 86 SER A N 1
ATOM 727 C CA . SER A 1 86 ? 3.155 -4.780 -38.041 1.00 71.75 86 SER A CA 1
ATOM 728 C C . SER A 1 86 ? 1.899 -4.386 -37.262 1.00 71.75 86 SER A C 1
ATOM 730 O O . SER A 1 86 ? 0.870 -4.120 -37.872 1.00 71.75 86 SER A O 1
ATOM 732 N N . SER A 1 87 ? 1.989 -4.254 -35.930 1.00 67.12 87 SER A N 1
ATOM 733 C CA . SER A 1 87 ? 0.854 -3.882 -35.056 1.00 67.12 87 SER A CA 1
ATOM 734 C C . SER A 1 87 ? 0.122 -2.601 -35.481 1.00 67.12 87 SER A C 1
ATOM 736 O O . SER A 1 87 ? -1.053 -2.449 -35.184 1.00 67.12 87 SER A O 1
ATOM 738 N N . ILE A 1 88 ? 0.809 -1.686 -36.171 1.00 69.19 88 ILE A N 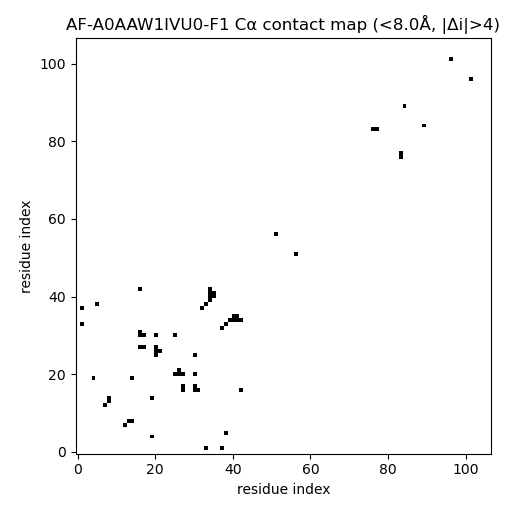1
ATOM 739 C CA . ILE A 1 88 ? 0.257 -0.414 -36.666 1.00 69.19 88 ILE A CA 1
ATOM 740 C C . ILE A 1 88 ? -0.637 -0.626 -37.895 1.00 69.19 88 ILE A C 1
ATOM 742 O O . ILE A 1 88 ? -1.556 0.147 -38.140 1.00 69.19 88 ILE A O 1
ATOM 746 N N . GLN A 1 89 ? -0.378 -1.680 -38.663 1.00 70.19 89 GLN A N 1
ATOM 747 C CA . GLN A 1 89 ? -1.117 -2.019 -39.874 1.00 70.19 89 GLN A CA 1
ATOM 748 C C . GLN A 1 89 ? -2.384 -2.844 -39.576 1.00 70.19 89 GLN A C 1
ATOM 750 O O . GLN A 1 89 ? -3.178 -3.101 -40.479 1.00 70.19 89 GLN A O 1
ATOM 755 N N . TRP A 1 90 ? -2.607 -3.239 -38.318 1.00 69.06 90 TRP A N 1
ATOM 756 C CA . TRP A 1 90 ? -3.832 -3.921 -37.903 1.00 69.06 90 TRP A CA 1
ATOM 757 C C . TRP A 1 90 ? -4.999 -2.936 -37.813 1.00 69.06 90 TRP A C 1
ATOM 759 O O . TRP A 1 90 ? -4.912 -1.902 -37.151 1.00 69.06 90 TRP A O 1
ATOM 769 N N . LEU A 1 91 ? -6.126 -3.287 -38.436 1.00 59.91 91 LEU A N 1
ATOM 770 C CA . LEU A 1 91 ? -7.388 -2.583 -38.227 1.00 59.91 91 LEU A CA 1
ATOM 771 C C . LEU A 1 91 ? -7.827 -2.780 -36.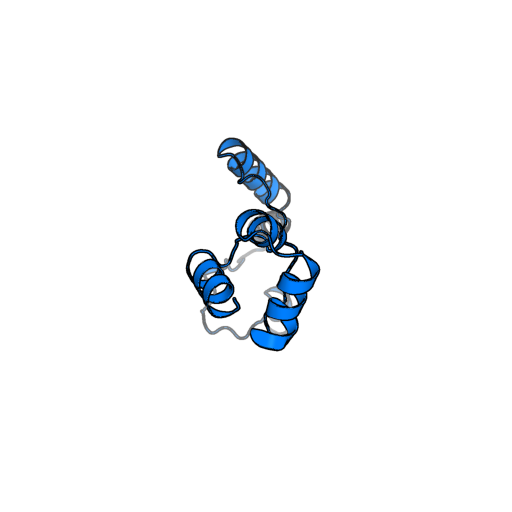769 1.00 59.91 91 LEU A C 1
ATOM 773 O O . LEU A 1 91 ? -7.890 -3.912 -36.292 1.00 59.91 91 LEU A O 1
ATOM 777 N N . SER A 1 92 ? -8.179 -1.694 -36.074 1.00 58.66 92 SER A N 1
ATOM 778 C CA . SER A 1 92 ? -8.572 -1.716 -34.652 1.00 58.66 92 SER A CA 1
ATOM 779 C C . SER A 1 92 ? -9.778 -2.614 -34.334 1.00 58.66 92 SER A C 1
ATOM 781 O O . SER A 1 92 ? -10.006 -2.918 -33.170 1.00 58.66 92 SER A O 1
ATOM 783 N N . ASN A 1 93 ? -10.518 -3.060 -35.356 1.00 56.22 93 ASN A N 1
ATOM 784 C CA . ASN A 1 93 ? -11.701 -3.917 -35.240 1.00 56.22 93 ASN A CA 1
ATOM 785 C C . ASN A 1 93 ? -11.474 -5.344 -35.783 1.00 56.22 93 ASN A C 1
ATOM 787 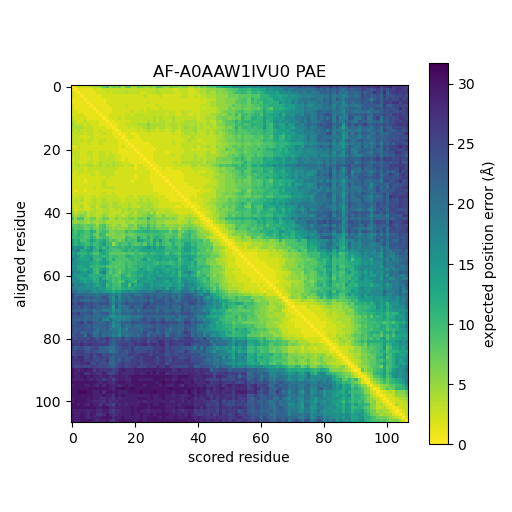O O . ASN A 1 93 ? -12.431 -6.004 -36.183 1.00 56.22 93 ASN A O 1
ATOM 791 N N . SER A 1 94 ? -10.226 -5.818 -35.851 1.00 54.50 94 SER A N 1
ATOM 792 C CA . SER A 1 94 ? -9.946 -7.204 -36.243 1.00 54.50 94 SER A CA 1
ATOM 793 C C . SER A 1 94 ? -10.296 -8.165 -35.093 1.00 54.50 94 SER A C 1
ATOM 795 O O . SER A 1 94 ? -9.827 -7.945 -33.975 1.00 54.50 94 SER A O 1
ATOM 797 N N . PRO A 1 95 ? -11.111 -9.212 -35.314 1.00 53.53 95 PRO A N 1
ATOM 798 C CA . PRO A 1 95 ? -11.507 -10.145 -34.264 1.00 53.53 95 PRO A CA 1
ATOM 799 C C . PRO A 1 95 ? -10.339 -11.078 -33.916 1.00 53.53 95 PRO A C 1
ATOM 801 O O . PRO A 1 95 ? -10.175 -12.087 -34.584 1.00 53.53 95 PRO A O 1
ATOM 804 N N . ASP A 1 96 ? -9.518 -10.705 -32.924 1.00 55.03 96 ASP A N 1
ATOM 805 C CA . ASP A 1 96 ? -8.552 -11.508 -32.130 1.00 55.03 96 ASP A CA 1
ATOM 806 C C . ASP A 1 96 ? -7.709 -12.606 -32.822 1.00 55.03 96 ASP A C 1
ATOM 808 O O . ASP A 1 96 ? -7.084 -13.434 -32.159 1.00 55.03 96 ASP A O 1
ATOM 812 N N . ALA A 1 97 ? -7.622 -12.625 -34.149 1.00 53.31 97 ALA A N 1
ATOM 813 C CA . ALA A 1 97 ? -6.866 -13.632 -34.867 1.00 53.31 97 ALA A CA 1
ATOM 814 C C . ALA A 1 97 ? -5.373 -13.308 -34.754 1.00 53.31 97 ALA A C 1
ATOM 816 O O . ALA A 1 97 ? -4.867 -12.369 -35.374 1.00 53.31 97 ALA A O 1
ATOM 817 N N . ASN A 1 98 ? -4.663 -14.108 -33.958 1.00 57.72 98 ASN A N 1
ATOM 818 C CA . ASN A 1 98 ? -3.208 -14.189 -33.969 1.00 57.72 98 ASN A CA 1
ATOM 819 C C . ASN A 1 98 ? -2.739 -14.360 -35.431 1.00 57.72 98 ASN A C 1
ATOM 821 O O . ASN A 1 98 ? -3.358 -15.126 -36.170 1.00 57.72 98 ASN A O 1
ATOM 825 N N . PRO A 1 99 ? -1.659 -13.701 -35.890 1.00 56.47 99 PRO A N 1
ATOM 826 C CA . PRO A 1 99 ? -1.141 -13.883 -37.251 1.00 56.47 99 PRO A CA 1
ATOM 827 C C . PRO A 1 99 ? -0.912 -15.356 -37.641 1.00 56.47 99 PRO A C 1
ATOM 829 O O . PRO A 1 99 ? -1.059 -15.709 -38.810 1.00 56.47 99 PRO A O 1
ATOM 832 N N . MET A 1 100 ? -0.625 -16.228 -36.666 1.00 55.53 100 MET A N 1
ATOM 833 C CA . MET A 1 100 ? -0.599 -17.682 -36.863 1.00 55.53 100 MET A CA 1
ATOM 834 C C . MET A 1 100 ? -1.979 -18.246 -37.253 1.00 55.53 100 MET A C 1
ATOM 836 O O . MET A 1 100 ? -2.083 -19.000 -38.217 1.00 55.53 100 MET A O 1
ATOM 840 N N . ASP A 1 101 ? -3.038 -17.841 -36.554 1.00 57.94 101 ASP A N 1
ATOM 841 C CA . ASP A 1 101 ? -4.410 -18.321 -36.759 1.00 57.94 101 ASP A CA 1
ATOM 842 C C . ASP A 1 101 ? -4.962 -17.876 -38.120 1.00 57.94 101 ASP A C 1
ATOM 844 O O . ASP A 1 101 ? -5.621 -18.655 -38.807 1.00 57.94 101 ASP A O 1
ATOM 848 N N . TYR A 1 102 ? -4.605 -16.671 -38.581 1.00 59.94 102 TYR A N 1
ATOM 849 C CA . TYR A 1 102 ? -4.996 -16.200 -39.913 1.00 59.94 102 TYR A CA 1
ATOM 850 C C . TYR A 1 102 ? -4.389 -17.065 -41.028 1.00 59.94 102 TYR A C 1
ATOM 852 O O . TYR A 1 102 ? -5.076 -17.419 -41.982 1.00 59.94 102 TYR A O 1
ATOM 860 N N . SER A 1 103 ? -3.122 -17.478 -40.891 1.00 60.84 103 SER A N 1
ATOM 861 C CA . SER A 1 103 ? -2.464 -18.355 -41.875 1.00 60.84 103 SER A CA 1
ATOM 862 C C . SER A 1 103 ? -3.070 -19.762 -41.954 1.00 60.84 103 SER A C 1
ATOM 864 O O . SER A 1 103 ? -2.975 -20.415 -42.992 1.00 60.84 103 SER A O 1
ATOM 866 N N . ILE A 1 104 ? -3.716 -20.222 -40.878 1.00 57.12 104 ILE A N 1
ATOM 867 C CA . ILE A 1 104 ? -4.375 -21.531 -40.816 1.00 57.12 104 ILE A CA 1
ATOM 868 C C . ILE A 1 104 ? -5.799 -21.442 -41.390 1.00 57.12 104 ILE A C 1
ATOM 870 O O . ILE A 1 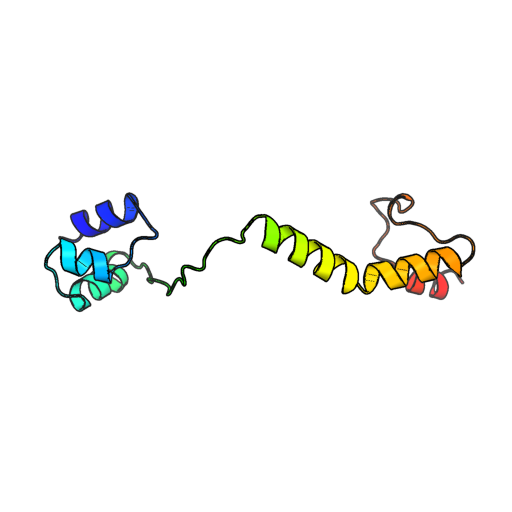104 ? -6.266 -22.401 -42.002 1.00 57.12 104 ILE A O 1
ATOM 874 N N . TRP A 1 105 ? -6.486 -20.308 -41.209 1.00 52.69 105 TRP A N 1
ATOM 875 C CA . TRP A 1 105 ? -7.891 -20.126 -41.603 1.00 52.69 105 TRP A CA 1
ATOM 876 C C . TRP A 1 105 ? -8.109 -19.441 -42.958 1.00 52.69 105 TRP A 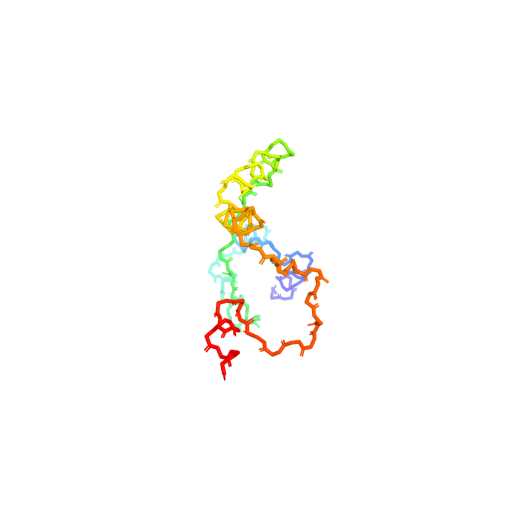C 1
ATOM 878 O O . TRP A 1 105 ? -9.225 -19.476 -43.464 1.00 52.69 105 TRP A O 1
ATOM 888 N N . ALA A 1 106 ? -7.085 -18.850 -43.576 1.00 58.50 106 ALA A N 1
ATOM 889 C CA . ALA A 1 106 ? -7.187 -18.191 -44.886 1.00 58.50 106 ALA A CA 1
ATOM 890 C C . ALA A 1 106 ? -7.194 -19.164 -46.090 1.00 58.50 106 ALA A C 1
ATOM 892 O O . ALA A 1 106 ? -6.730 -18.801 -47.173 1.00 58.50 106 ALA A O 1
ATOM 893 N N . ARG A 1 107 ? -7.673 -20.401 -45.903 1.00 46.31 107 ARG A N 1
ATOM 894 C CA . ARG A 1 107 ? -7.738 -21.437 -46.944 1.00 46.31 107 ARG A CA 1
ATOM 895 C C . ARG A 1 107 ? -9.137 -21.583 -47.522 1.00 46.31 107 ARG A C 1
ATOM 897 O O . ARG A 1 107 ? -10.100 -21.518 -46.729 1.00 46.31 107 ARG A O 1
#

pLDDT: mean 81.89, std 13.21, range [46.31, 95.38]

Radius of gyration: 27.32 Å; Cα contacts (8 Å, |Δi|>4): 33; chains: 1; bounding box: 36×34×72 Å

Solvent-accessible surface area (backbone atoms only — not comparable to full-atom values): 6841 Å² total; per-residue (Å²): 111,66,69,58,54,52,52,51,36,73,75,39,75,88,60,58,67,66,59,51,15,63,75,69,72,45,58,56,66,59,52,50,48,43,30,54,71,76,65,64,43,81,88,73,94,76,83,85,74,82,77,79,48,75,70,53,52,52,54,51,50,54,50,48,64,71,66,38,60,67,58,55,51,49,55,50,43,59,74,73,38,88,85,60,79,51,85,83,74,54,64,95,83,62,82,84,64,50,77,68,54,46,72,70,63,76,115

Sequence (107 aa):
MIRKVKARLQRNPRRRGNQMAKELKISQRSIQRIFQNELKIKPYKFQKTHDLTPKQAVVDLEHSKKTDKARVNKEWLINHIPHFISSIQWLSNSPDANPMDYSIWAR

Mean predicted aligned error: 13.3 Å

Organism: Popillia japonica (NCBI:txid7064)

InterPro domains:
  IPR036397 Ribonuclease H superfamily [G3DSA:3.30.420.10] (18-107)